Protein AF-A0AAP3YF85-F1 (afdb_monomer)

Secondary structure (DSSP, 8-state):
---HHHHHHHHHHHHHHHHHHHHHHHHHHHHHHHHHHHHHHHHHHHTHHHHHHHTTTS--EEEE-SSSSEEEEEEETTEEEEEEE-TT-SEEEEEE--TT---EEEEEEEETTEEEEE-TTSSSPEEEEGGG--HHHHHHHHHHHHTHHHHT-

pLDDT: mean 79.98, std 12.12, range [44.28, 92.75]

Solvent-accessible surface area (backbone atoms only — not comparable to full-atom values): 8306 Å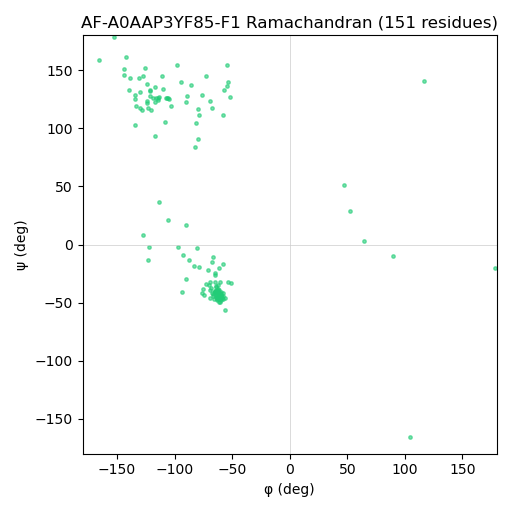² total; per-residue (Å²): 145,81,52,70,72,58,50,52,50,48,54,52,49,52,60,48,50,54,52,52,51,54,48,53,54,53,51,46,16,21,52,41,36,49,52,46,50,51,38,34,53,52,50,52,59,68,46,42,64,62,34,57,57,48,34,76,83,36,58,28,47,79,45,78,52,92,76,74,61,50,34,39,39,40,32,53,75,77,41,43,35,39,43,35,35,52,81,93,34,30,45,42,41,33,36,34,71,50,93,90,46,96,35,47,39,36,36,38,38,80,40,84,61,34,33,33,36,43,42,82,96,54,96,65,73,44,80,44,58,44,91,79,42,52,38,60,56,48,46,54,51,50,48,44,63,58,35,43,90,73,66,73,115

Mean predicted aligned error: 9.2 Å

Foldseek 3Di:
DDDPVVVVVVVVVVVVVVVVVVVVQLVLLLVLLVVLLVQLVVVVVVCQVVQVVVVVVAVWHWDFDPDAFGWIWTADRNWIKIWTDGPSASKIKIATPDPVDGWIKIWGRPGSQWIWIDIPPDPDIDIDGNVPDRSVNVNVVSCCRNPVVPPVD

Sequence (153 aa):
MWDEKEHLRRITKVGIVDKIEVLRKKYRKQLAAVKIFEGIEEHLSTLREDIDEISKVSHSYIQLSEDGPRNLLITLDDKRARISLKDASNVISCERLEPSVEAAITYVVEDENSLSSHSPGYPSPQEVPLDKTSPEALLDHILKELFFDVTSK

Organism: Bacillus amyloliquefaciens (NCBI:txid1390)

Radius of gyration: 20.83 Å; Cα contacts (8 Å, |Δi|>4): 222; chains: 1; bounding box: 52×28×75 Å

Nearest PDB structures (foldseek):
  4dvz-assembly1_A  TM=4.584E-01  e=4.212E+00  Helicobacter pylori 26695
  6s9u-assembly1_A  TM=5.289E-01  e=6.277E+00  Ilumatobacter coccineus YM16-304
  3oe3-assembly3_F  TM=4.323E-01  e=5.601E+00  Salmonella enterica subsp. enterica serovar Typhimurium

Structure (mmCIF, N/CA/C/O backbone):
data_AF-A0AAP3YF85-F1
#
_entry.id   AF-A0AAP3YF85-F1
#
loop_
_atom_site.group_PDB
_atom_site.id
_atom_site.type_symbol
_atom_site.label_atom_id
_atom_site.label_alt_id
_atom_site.label_comp_id
_atom_site.label_asym_id
_atom_site.label_entity_id
_atom_site.label_seq_id
_atom_site.pdbx_PDB_ins_code
_atom_site.Cartn_x
_atom_site.Cartn_y
_atom_site.Cartn_z
_atom_site.occupancy
_atom_site.B_iso_or_equiv
_atom_site.auth_seq_id
_atom_site.auth_comp_id
_atom_site.auth_asym_id
_atom_site.auth_atom_id
_atom_site.pdbx_PDB_model_num
ATOM 1 N N . MET A 1 1 ? 33.288 -4.538 -51.711 1.00 52.25 1 MET A N 1
ATOM 2 C CA . MET A 1 1 ? 32.952 -5.804 -51.016 1.00 52.25 1 MET A CA 1
ATOM 3 C C . MET A 1 1 ? 33.104 -5.619 -49.503 1.00 52.25 1 MET A C 1
ATOM 5 O O . MET A 1 1 ? 33.803 -6.359 -48.828 1.00 52.25 1 MET A O 1
ATOM 9 N N . TRP A 1 2 ? 32.471 -4.569 -48.993 1.00 58.31 2 TRP A N 1
ATOM 10 C CA . TRP A 1 2 ? 32.290 -4.247 -47.583 1.00 58.31 2 TRP A CA 1
ATOM 11 C C . TRP A 1 2 ? 30.798 -3.975 -47.494 1.00 58.31 2 TRP A C 1
ATOM 13 O O . TRP A 1 2 ? 30.355 -3.120 -48.247 1.00 58.31 2 TRP A O 1
ATOM 23 N N . ASP A 1 3 ? 30.043 -4.752 -46.718 1.00 60.94 3 ASP A N 1
ATOM 24 C CA . ASP A 1 3 ? 28.902 -4.196 -45.971 1.00 60.94 3 ASP A CA 1
ATOM 25 C C . ASP A 1 3 ? 28.124 -5.243 -45.178 1.00 60.94 3 ASP A C 1
ATOM 27 O O . ASP A 1 3 ? 27.455 -4.900 -44.218 1.00 60.94 3 ASP A O 1
ATOM 31 N N . GLU A 1 4 ? 28.215 -6.535 -45.489 1.00 59.56 4 GLU A N 1
ATOM 32 C CA . GLU A 1 4 ? 27.314 -7.504 -44.842 1.00 59.56 4 GLU A CA 1
ATOM 33 C C . GLU A 1 4 ? 27.626 -7.694 -43.342 1.00 59.56 4 GLU A C 1
ATOM 35 O O . GLU A 1 4 ? 26.734 -7.707 -42.494 1.00 59.56 4 GLU A O 1
ATOM 40 N N . LYS A 1 5 ? 28.917 -7.721 -42.976 1.00 66.06 5 LYS A N 1
ATOM 41 C CA . LYS A 1 5 ? 29.368 -7.767 -41.570 1.00 66.06 5 LYS A CA 1
ATOM 42 C C . LYS A 1 5 ? 29.107 -6.465 -40.806 1.00 66.06 5 LYS A C 1
ATOM 44 O O . LYS A 1 5 ? 28.845 -6.522 -39.605 1.00 66.06 5 LYS A O 1
ATOM 49 N N . GLU A 1 6 ? 29.204 -5.307 -41.458 1.00 62.97 6 GLU A N 1
ATOM 50 C CA . GLU A 1 6 ? 28.911 -4.013 -40.824 1.00 62.97 6 GLU A CA 1
ATOM 51 C C . GLU A 1 6 ? 27.407 -3.802 -40.654 1.00 62.97 6 GLU A C 1
ATOM 53 O O . GLU A 1 6 ? 26.969 -3.346 -39.596 1.00 62.97 6 GLU A O 1
ATOM 58 N N . HIS A 1 7 ? 26.615 -4.224 -41.637 1.00 62.81 7 HIS A N 1
ATOM 59 C CA . HIS A 1 7 ? 25.162 -4.204 -41.594 1.00 62.81 7 HIS A CA 1
ATOM 60 C C . HIS A 1 7 ? 24.622 -5.122 -40.488 1.00 62.81 7 HIS A C 1
ATOM 62 O O . HIS A 1 7 ? 23.860 -4.667 -39.636 1.00 62.81 7 HIS A O 1
ATOM 68 N N . LEU A 1 8 ? 25.114 -6.365 -40.392 1.00 61.75 8 LEU A N 1
ATOM 69 C CA . LEU A 1 8 ? 24.760 -7.288 -39.304 1.00 61.75 8 LEU A CA 1
ATOM 70 C C . LEU A 1 8 ? 25.177 -6.756 -37.923 1.00 61.75 8 LEU A C 1
ATOM 72 O O . LEU A 1 8 ? 24.410 -6.865 -36.962 1.00 61.75 8 LEU A O 1
ATOM 76 N N . ARG A 1 9 ? 26.353 -6.120 -37.803 1.00 62.00 9 ARG A N 1
ATOM 77 C CA . ARG A 1 9 ? 26.774 -5.457 -36.553 1.00 62.00 9 ARG A CA 1
ATOM 78 C C . ARG A 1 9 ? 25.871 -4.279 -36.192 1.00 62.00 9 ARG A C 1
ATOM 80 O O . ARG A 1 9 ? 25.548 -4.131 -35.016 1.00 62.00 9 ARG A O 1
ATOM 87 N N . ARG A 1 10 ? 25.446 -3.460 -37.161 1.00 60.81 10 ARG A N 1
ATOM 88 C CA . ARG A 1 10 ? 24.511 -2.348 -36.920 1.00 60.81 10 ARG A CA 1
ATOM 89 C C . ARG A 1 10 ? 23.133 -2.849 -36.502 1.00 60.81 10 ARG A C 1
ATOM 91 O O . ARG A 1 10 ? 22.641 -2.367 -35.492 1.00 60.81 10 ARG A O 1
ATOM 98 N N . ILE A 1 11 ? 22.562 -3.843 -37.183 1.00 62.56 11 ILE A N 1
ATOM 99 C CA . ILE A 1 11 ? 21.256 -4.430 -36.822 1.00 62.56 11 ILE A CA 1
ATOM 100 C C . ILE A 1 11 ? 21.297 -5.009 -35.404 1.00 62.56 11 ILE A C 1
ATOM 102 O O . ILE A 1 11 ? 20.428 -4.724 -34.585 1.00 62.56 11 ILE A O 1
ATOM 106 N N . THR A 1 12 ? 22.350 -5.764 -35.081 1.00 62.91 12 THR A N 1
ATOM 107 C CA . THR A 1 12 ? 22.513 -6.350 -33.742 1.00 62.91 12 THR A CA 1
ATOM 108 C C . THR A 1 12 ? 22.691 -5.264 -32.677 1.00 62.91 12 THR A C 1
ATOM 110 O O . THR A 1 12 ? 22.121 -5.360 -31.595 1.00 62.91 12 THR A O 1
ATOM 113 N N . LYS A 1 13 ? 23.443 -4.198 -32.980 1.00 61.59 13 LYS A N 1
ATOM 114 C CA . LYS A 1 13 ? 23.642 -3.060 -32.073 1.00 61.59 13 LYS A CA 1
ATOM 115 C C . LYS A 1 13 ? 22.347 -2.274 -31.848 1.00 61.59 13 LYS A C 1
ATOM 117 O O . LYS A 1 13 ? 22.070 -1.942 -30.703 1.00 61.59 13 LYS A O 1
ATOM 122 N N . VAL A 1 14 ? 21.553 -2.030 -32.893 1.00 66.12 14 VAL A N 1
ATOM 123 C CA . VAL A 1 14 ? 20.228 -1.390 -32.792 1.00 66.12 14 VAL A CA 1
ATOM 124 C C . VAL A 1 14 ? 19.297 -2.244 -31.924 1.00 66.12 14 VAL A C 1
ATOM 126 O O . VAL A 1 14 ? 18.806 -1.756 -30.914 1.00 66.12 14 VAL A O 1
ATOM 129 N N . GLY A 1 15 ? 19.198 -3.553 -32.181 1.00 68.31 15 GLY A N 1
ATOM 130 C CA . GLY A 1 15 ? 18.372 -4.448 -31.359 1.00 68.31 15 GLY A CA 1
ATOM 131 C C . GLY A 1 15 ? 18.835 -4.603 -29.898 1.00 68.31 15 GLY A C 1
ATOM 132 O O . GLY A 1 15 ? 18.029 -4.923 -29.025 1.00 68.31 15 GLY A O 1
ATOM 133 N N . ILE A 1 16 ? 20.121 -4.383 -29.593 1.00 71.75 16 ILE A N 1
ATOM 134 C CA . ILE A 1 16 ? 20.629 -4.326 -28.209 1.00 71.75 16 ILE A CA 1
ATOM 135 C C . ILE A 1 16 ? 20.267 -2.992 -27.544 1.00 71.75 16 ILE A C 1
ATOM 137 O O . ILE A 1 16 ? 19.877 -2.993 -26.376 1.00 71.75 16 ILE A O 1
ATOM 141 N N . VAL A 1 17 ? 20.377 -1.869 -28.262 1.00 70.00 17 VAL A N 1
ATOM 142 C CA . VAL A 1 17 ? 19.986 -0.541 -27.758 1.00 70.00 17 VAL A CA 1
ATOM 143 C C . VAL A 1 17 ? 18.502 -0.529 -27.385 1.00 70.00 17 VAL A C 1
ATOM 145 O O . VAL A 1 17 ? 18.177 -0.132 -26.266 1.00 70.00 17 VAL A O 1
ATOM 148 N N . ASP A 1 18 ? 17.639 -1.095 -28.231 1.00 79.38 18 ASP A N 1
ATOM 149 C CA . ASP A 1 18 ? 16.198 -1.193 -27.968 1.00 79.38 18 ASP A CA 1
ATOM 150 C C . ASP A 1 18 ? 15.903 -1.998 -26.689 1.00 79.38 18 ASP A C 1
ATOM 152 O O . ASP A 1 18 ? 15.091 -1.602 -25.850 1.00 79.38 18 ASP A O 1
ATOM 156 N N . LYS A 1 19 ? 16.621 -3.109 -26.469 1.00 81.69 19 LYS A N 1
ATOM 157 C CA . LYS A 1 19 ? 16.491 -3.914 -25.240 1.00 81.69 19 LYS A CA 1
ATOM 158 C C . LYS A 1 19 ? 16.947 -3.158 -23.992 1.00 81.69 19 LYS A C 1
ATOM 160 O O . LYS A 1 19 ? 16.304 -3.268 -22.947 1.00 81.69 19 LYS A O 1
ATOM 165 N N . ILE A 1 20 ? 18.042 -2.401 -24.079 1.00 85.00 20 ILE A N 1
ATOM 166 C CA . ILE A 1 20 ? 18.534 -1.571 -22.968 1.00 85.00 20 ILE A CA 1
ATOM 167 C C . ILE A 1 20 ? 17.512 -0.485 -22.628 1.00 85.00 20 ILE A C 1
ATOM 169 O O . ILE A 1 20 ? 17.269 -0.222 -21.452 1.00 85.00 20 ILE A O 1
ATOM 173 N N . GLU A 1 21 ? 16.893 0.132 -23.630 1.00 84.88 21 GLU A N 1
ATOM 174 C CA . GLU A 1 21 ? 15.899 1.182 -23.424 1.00 84.88 21 GLU A CA 1
ATOM 175 C C . GLU A 1 21 ? 14.614 0.653 -22.773 1.00 84.88 21 GLU A C 1
ATOM 177 O O . GLU A 1 21 ? 14.124 1.247 -21.808 1.00 84.88 21 GLU A O 1
ATOM 182 N N . VAL A 1 22 ? 14.137 -0.523 -23.196 1.00 86.75 22 VAL A N 1
ATOM 183 C CA . VAL A 1 22 ? 13.019 -1.224 -22.540 1.00 86.75 22 VAL A CA 1
ATOM 184 C C . VAL A 1 22 ? 13.340 -1.530 -21.074 1.00 86.75 22 VAL A C 1
ATOM 186 O O . VAL A 1 22 ? 12.521 -1.256 -20.193 1.00 86.75 22 VAL A O 1
ATOM 189 N N . LEU A 1 23 ? 14.543 -2.041 -20.785 1.00 87.38 23 LEU A N 1
ATOM 190 C CA . LEU A 1 23 ? 14.976 -2.305 -19.410 1.00 87.38 23 LEU A CA 1
ATOM 191 C C . LEU A 1 23 ? 15.051 -1.018 -18.584 1.00 87.38 23 LEU A C 1
ATOM 193 O O . LEU A 1 23 ? 14.522 -0.977 -17.476 1.00 87.38 23 LEU A O 1
ATOM 197 N N . ARG A 1 24 ? 15.635 0.057 -19.124 1.00 89.44 24 ARG A N 1
ATOM 198 C CA . ARG A 1 24 ? 15.686 1.367 -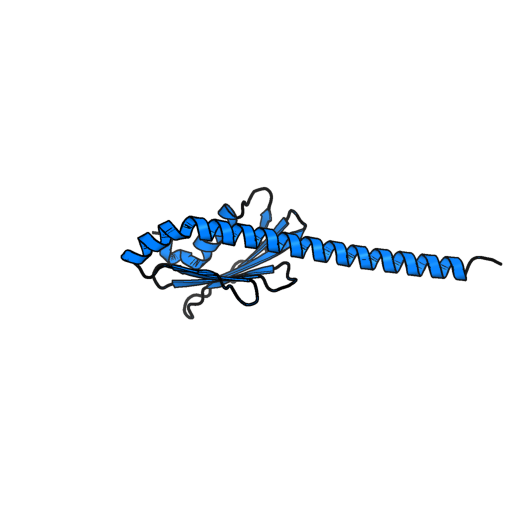18.455 1.00 89.44 24 ARG A CA 1
ATOM 199 C C . ARG A 1 24 ? 14.292 1.892 -18.136 1.00 89.44 24 ARG A C 1
ATOM 201 O O . ARG A 1 24 ? 14.071 2.371 -17.030 1.00 89.44 24 ARG A O 1
ATOM 208 N N . LYS A 1 25 ? 13.342 1.793 -19.072 1.00 87.88 25 LYS A N 1
ATOM 209 C CA . LYS A 1 25 ? 11.949 2.200 -18.832 1.00 87.88 25 LYS A CA 1
ATOM 210 C C . LYS A 1 25 ? 11.320 1.377 -17.704 1.00 87.88 25 LYS A C 1
ATOM 212 O O . LYS A 1 25 ? 10.695 1.954 -16.822 1.00 87.88 25 LYS A O 1
ATOM 217 N N . LYS A 1 26 ? 11.541 0.059 -17.688 1.00 89.00 26 LYS A N 1
ATOM 218 C CA . LYS A 1 26 ? 11.063 -0.830 -16.618 1.00 89.00 26 LYS A CA 1
ATOM 219 C C . LYS A 1 26 ? 11.636 -0.447 -15.247 1.00 89.00 26 LYS A C 1
ATOM 221 O O . LYS A 1 26 ? 10.868 -0.289 -14.304 1.00 89.00 26 LYS A O 1
ATOM 226 N N . TYR A 1 27 ? 12.951 -0.251 -15.143 1.00 90.00 27 TYR A N 1
ATOM 227 C CA . TYR A 1 27 ? 13.599 0.116 -13.878 1.00 90.00 27 TYR A CA 1
ATOM 228 C C . TYR A 1 27 ? 13.160 1.486 -13.356 1.00 90.00 27 TYR A C 1
ATOM 230 O O . TYR A 1 27 ? 12.988 1.644 -12.152 1.00 90.00 27 TYR A O 1
ATOM 238 N N . ARG A 1 28 ? 12.923 2.461 -14.243 1.00 89.00 28 ARG A N 1
ATOM 239 C CA . ARG A 1 28 ? 12.404 3.780 -13.848 1.00 89.00 28 ARG A CA 1
ATOM 240 C C . ARG A 1 28 ? 11.022 3.687 -13.202 1.00 89.00 28 ARG A C 1
ATOM 242 O O . ARG A 1 28 ? 10.828 4.235 -12.123 1.00 89.00 28 ARG A O 1
ATOM 249 N N . LYS A 1 29 ? 10.106 2.906 -13.789 1.00 89.38 29 LYS A N 1
ATOM 250 C CA . LYS A 1 29 ? 8.780 2.638 -13.199 1.00 89.38 29 LYS A CA 1
ATOM 251 C C . LYS A 1 29 ? 8.877 1.971 -11.823 1.00 89.38 29 LYS A C 1
ATOM 253 O O . LYS A 1 29 ? 8.177 2.363 -10.898 1.00 89.38 29 LYS A O 1
ATOM 258 N N . GLN A 1 30 ? 9.753 0.973 -11.684 1.00 90.75 30 GLN A N 1
ATOM 259 C CA . GLN A 1 30 ? 9.973 0.280 -10.407 1.00 90.75 30 GLN A CA 1
ATOM 260 C C . GLN A 1 30 ? 10.516 1.233 -9.336 1.00 90.75 30 GLN A C 1
ATOM 262 O O . GLN A 1 30 ? 10.018 1.250 -8.218 1.00 90.75 30 GLN A O 1
ATOM 267 N N . LEU A 1 31 ? 11.508 2.060 -9.682 1.00 89.44 31 LEU A N 1
ATOM 268 C CA . LEU A 1 31 ? 12.081 3.038 -8.758 1.00 89.44 31 LEU A CA 1
ATOM 269 C C . LEU A 1 31 ? 11.053 4.094 -8.330 1.00 89.44 31 LEU A C 1
ATOM 271 O O . LEU A 1 31 ? 11.020 4.471 -7.164 1.00 89.44 31 LEU A O 1
ATOM 275 N N . ALA A 1 32 ? 10.211 4.559 -9.254 1.00 88.06 32 ALA A N 1
ATOM 276 C CA . ALA A 1 32 ? 9.125 5.483 -8.942 1.00 88.06 32 ALA A CA 1
ATOM 277 C C . ALA A 1 32 ? 8.106 4.861 -7.970 1.00 88.06 32 ALA A C 1
ATOM 279 O O . ALA A 1 32 ? 7.762 5.492 -6.975 1.00 88.06 32 ALA A O 1
ATOM 280 N N . ALA A 1 33 ? 7.702 3.602 -8.185 1.00 89.25 33 ALA A N 1
ATOM 281 C CA . ALA A 1 33 ? 6.817 2.886 -7.262 1.00 89.25 33 ALA A CA 1
ATOM 282 C C . ALA A 1 33 ? 7.421 2.749 -5.855 1.00 89.25 33 ALA A C 1
ATOM 284 O O . ALA A 1 33 ? 6.721 2.958 -4.867 1.00 89.25 33 ALA A O 1
ATOM 285 N N . VAL A 1 34 ? 8.725 2.459 -5.762 1.00 89.81 34 VAL A N 1
ATOM 286 C CA . VAL A 1 34 ? 9.445 2.404 -4.479 1.00 89.81 34 VAL A CA 1
ATOM 287 C C . VAL A 1 34 ? 9.390 3.747 -3.756 1.00 89.81 34 VAL A C 1
ATOM 289 O O . VAL A 1 34 ? 9.035 3.774 -2.585 1.00 89.81 34 VAL A O 1
ATOM 292 N N . LYS A 1 35 ? 9.665 4.859 -4.447 1.00 88.31 35 LYS A N 1
ATOM 293 C CA . LYS A 1 35 ? 9.623 6.200 -3.841 1.00 88.31 35 LYS A CA 1
ATOM 294 C C . LYS A 1 35 ? 8.235 6.581 -3.332 1.00 88.31 35 LYS A C 1
ATOM 296 O O . LYS A 1 35 ? 8.117 7.186 -2.273 1.00 88.31 35 LYS A O 1
ATOM 301 N N . ILE A 1 36 ? 7.188 6.239 -4.084 1.00 88.75 36 ILE A N 1
ATOM 302 C CA . ILE A 1 36 ? 5.802 6.471 -3.656 1.00 88.75 36 ILE A CA 1
ATOM 303 C C . ILE A 1 36 ? 5.519 5.676 -2.380 1.00 88.75 36 ILE A C 1
ATOM 305 O O . ILE A 1 36 ? 4.984 6.227 -1.423 1.00 88.75 36 ILE A O 1
ATOM 309 N N . PHE A 1 37 ? 5.914 4.402 -2.349 1.00 90.00 37 PHE A N 1
ATOM 310 C CA . PHE A 1 37 ? 5.724 3.545 -1.184 1.00 90.00 37 PHE A CA 1
ATOM 311 C C . PHE A 1 37 ? 6.494 4.047 0.046 1.00 90.00 37 PHE A C 1
ATOM 313 O O . PHE A 1 37 ? 5.928 4.093 1.131 1.00 90.00 37 PHE A O 1
ATOM 320 N N . GLU A 1 38 ? 7.749 4.470 -0.125 1.00 89.06 38 GLU A N 1
ATOM 321 C CA . GLU A 1 38 ? 8.551 5.104 0.935 1.00 89.06 38 GLU A CA 1
ATOM 322 C C . GLU A 1 38 ? 7.872 6.360 1.482 1.00 89.06 38 GLU A C 1
ATOM 324 O O . GLU A 1 38 ? 7.811 6.551 2.691 1.00 89.06 38 GLU A O 1
ATOM 329 N N . GLY A 1 39 ? 7.295 7.187 0.606 1.00 89.56 39 GLY A N 1
ATOM 330 C CA . GLY A 1 39 ? 6.532 8.355 1.032 1.00 89.56 39 GLY A CA 1
ATOM 331 C C . GLY A 1 39 ? 5.283 7.989 1.842 1.00 89.56 39 GLY A C 1
ATOM 332 O O . GLY A 1 39 ? 4.977 8.670 2.817 1.00 89.56 39 GLY A O 1
ATOM 333 N N . ILE A 1 40 ? 4.571 6.918 1.470 1.00 89.94 40 ILE A N 1
ATOM 334 C CA . ILE A 1 40 ? 3.423 6.407 2.242 1.00 89.94 40 ILE A CA 1
ATOM 335 C C . ILE A 1 40 ? 3.883 5.927 3.624 1.00 89.94 40 ILE A C 1
ATOM 337 O O . ILE A 1 40 ? 3.251 6.243 4.629 1.00 89.94 40 ILE A O 1
ATOM 341 N N . GLU A 1 41 ? 4.983 5.176 3.675 1.00 89.31 41 GLU A N 1
ATOM 342 C CA . GLU A 1 41 ? 5.585 4.672 4.910 1.00 89.31 41 GLU A CA 1
ATOM 343 C C . GLU A 1 41 ? 5.996 5.813 5.853 1.00 89.31 41 GLU A C 1
ATOM 345 O O . GLU A 1 41 ? 5.672 5.781 7.040 1.00 89.31 41 GLU A O 1
ATOM 350 N N . GLU A 1 42 ? 6.627 6.862 5.319 1.00 89.94 42 GLU A N 1
ATOM 351 C CA . GLU A 1 42 ? 6.996 8.062 6.075 1.00 89.94 42 GLU A CA 1
ATOM 352 C C . GLU A 1 42 ? 5.762 8.772 6.651 1.00 89.94 42 GLU A C 1
ATOM 354 O O . GLU A 1 42 ? 5.729 9.077 7.844 1.00 89.94 42 GLU A O 1
ATOM 359 N N . HIS A 1 43 ? 4.707 8.960 5.850 1.00 89.56 43 HIS A N 1
ATOM 360 C CA . HIS A 1 43 ? 3.471 9.592 6.323 1.00 89.56 43 HIS A CA 1
ATOM 361 C C . HIS A 1 43 ? 2.768 8.746 7.390 1.00 89.56 43 HIS A C 1
ATOM 363 O O . HIS A 1 43 ? 2.319 9.276 8.405 1.00 89.56 43 HIS A O 1
ATOM 369 N N . LEU A 1 44 ? 2.733 7.423 7.238 1.00 88.25 44 LEU A N 1
ATOM 370 C CA . LEU A 1 44 ? 2.220 6.538 8.284 1.00 88.25 44 LEU A CA 1
ATOM 371 C C . LEU A 1 44 ? 3.042 6.633 9.571 1.00 88.25 44 LEU A C 1
ATOM 373 O O . LEU A 1 44 ? 2.471 6.630 10.659 1.00 88.25 44 LEU A O 1
ATOM 377 N N . SER A 1 45 ? 4.366 6.766 9.463 1.00 86.50 45 SER A N 1
ATOM 378 C CA . SER A 1 45 ? 5.217 6.984 10.631 1.00 86.50 45 SER A CA 1
ATOM 379 C C . SER A 1 45 ? 4.891 8.298 11.343 1.00 86.50 45 SER A C 1
ATOM 381 O O . SER A 1 45 ? 4.963 8.334 12.569 1.00 86.50 45 SER A O 1
ATOM 383 N N . THR A 1 46 ? 4.516 9.358 10.617 1.00 87.81 46 THR A N 1
ATOM 384 C CA . THR A 1 46 ? 4.084 10.624 11.242 1.00 87.81 46 THR A CA 1
ATOM 385 C C . THR A 1 46 ? 2.736 10.514 11.953 1.00 87.81 46 THR A C 1
ATOM 387 O O . THR A 1 46 ? 2.557 11.133 12.994 1.00 87.81 46 THR A O 1
ATOM 390 N N . LEU A 1 47 ? 1.827 9.669 11.458 1.00 85.44 47 LEU A N 1
ATOM 391 C CA . LEU A 1 47 ? 0.515 9.416 12.073 1.00 85.44 47 LEU A CA 1
ATOM 392 C C . LEU A 1 47 ? 0.573 8.427 13.245 1.00 85.44 47 LEU A C 1
ATOM 394 O O . LEU A 1 47 ? -0.447 8.134 13.869 1.00 85.44 47 LEU A O 1
ATOM 398 N N . ARG A 1 48 ? 1.750 7.866 13.536 1.00 84.81 48 ARG A N 1
ATOM 399 C CA . ARG A 1 48 ? 1.903 6.821 14.547 1.00 84.81 48 ARG A CA 1
ATOM 400 C C . ARG A 1 48 ? 1.525 7.306 15.943 1.00 84.81 48 ARG A C 1
ATOM 402 O O . ARG A 1 48 ? 0.859 6.567 16.655 1.00 84.81 48 ARG A O 1
ATOM 409 N N . GLU A 1 49 ? 1.905 8.530 16.308 1.00 85.56 49 GLU A N 1
ATOM 410 C CA . GLU A 1 49 ? 1.549 9.109 17.611 1.00 85.56 49 GLU A CA 1
ATOM 411 C C . GLU A 1 49 ? 0.030 9.271 17.749 1.00 85.56 49 GLU A C 1
ATOM 413 O O . GLU A 1 49 ? -0.543 8.818 18.739 1.00 85.56 49 GLU A O 1
ATOM 418 N N . ASP A 1 50 ? -0.633 9.814 16.724 1.00 86.81 50 ASP A N 1
ATOM 419 C CA . ASP A 1 50 ? -2.092 9.974 16.701 1.00 86.81 50 ASP A CA 1
ATOM 420 C C . ASP A 1 50 ? -2.809 8.619 16.819 1.00 86.81 50 ASP A C 1
ATOM 422 O O . ASP A 1 50 ? -3.768 8.461 17.578 1.00 86.81 50 ASP A O 1
ATOM 426 N N . ILE A 1 51 ? -2.319 7.602 16.106 1.00 85.88 51 ILE A N 1
ATOM 427 C CA . ILE A 1 51 ? -2.874 6.245 16.158 1.00 85.88 51 ILE A CA 1
ATOM 428 C C . ILE A 1 51 ? -2.624 5.591 17.517 1.00 85.88 51 ILE A C 1
ATOM 430 O O . ILE A 1 51 ? -3.520 4.922 18.031 1.00 85.88 51 ILE A O 1
ATOM 434 N N . ASP A 1 52 ? -1.469 5.819 18.140 1.00 84.94 52 ASP A N 1
ATOM 435 C CA . ASP A 1 52 ? -1.186 5.348 19.496 1.00 84.94 52 ASP A CA 1
ATOM 436 C C . ASP A 1 52 ? -2.119 6.018 20.525 1.00 84.94 52 ASP A C 1
ATOM 438 O O . ASP A 1 52 ? -2.522 5.380 21.503 1.00 84.94 52 ASP A O 1
ATOM 442 N N . GLU A 1 53 ? -2.547 7.266 20.317 1.00 86.62 53 GLU A N 1
ATOM 443 C CA . GLU A 1 53 ? -3.586 7.882 21.150 1.00 86.62 53 GLU A CA 1
ATOM 444 C C . GLU A 1 53 ? -4.960 7.251 20.934 1.00 86.62 53 GLU A C 1
ATOM 446 O O . GLU A 1 53 ? -5.638 6.904 21.908 1.00 86.62 53 GLU A O 1
ATOM 451 N N . ILE A 1 54 ? -5.346 7.040 19.676 1.00 85.12 54 ILE A N 1
ATOM 452 C CA . ILE A 1 54 ? -6.592 6.364 19.294 1.00 85.12 54 ILE A CA 1
ATOM 453 C C . ILE A 1 54 ? -6.617 4.919 19.829 1.00 85.12 54 ILE A C 1
ATOM 455 O O . ILE A 1 54 ? -7.674 4.425 20.238 1.00 85.12 54 ILE A O 1
ATOM 459 N N . SER A 1 55 ? -5.454 4.266 19.929 1.00 86.69 55 SER A N 1
ATOM 460 C CA . SER A 1 55 ? -5.296 2.906 20.460 1.00 86.69 55 SER A CA 1
ATOM 461 C C . SER A 1 55 ? -5.728 2.760 21.930 1.00 86.69 55 SER A C 1
ATOM 463 O O . SER A 1 55 ? -6.034 1.665 22.403 1.00 86.69 55 SER A O 1
ATOM 465 N N . L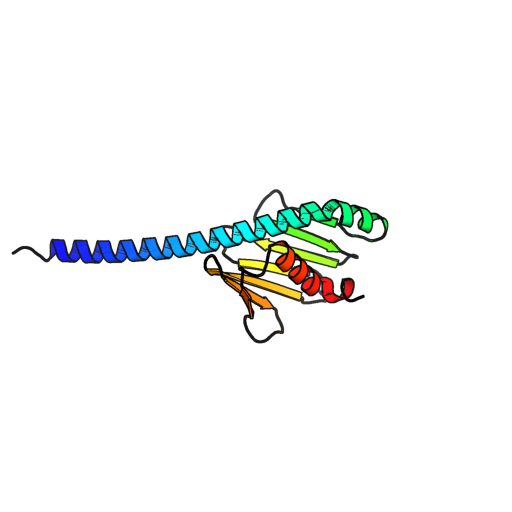YS A 1 56 ? -5.798 3.874 22.677 1.00 87.12 56 LYS A N 1
ATOM 466 C CA . LYS A 1 56 ? -6.251 3.891 24.081 1.00 87.12 56 LYS A CA 1
ATOM 467 C C . LYS A 1 56 ? -7.755 3.644 24.214 1.00 87.12 56 LYS A C 1
ATOM 469 O O . LYS A 1 56 ? -8.214 3.267 25.292 1.00 87.12 56 LYS A O 1
ATOM 474 N N . VAL A 1 57 ? -8.518 3.896 23.151 1.00 87.19 57 VAL A N 1
ATOM 475 C CA . VAL A 1 57 ? -9.989 3.805 23.133 1.00 87.19 57 VAL A CA 1
ATOM 476 C C . VAL A 1 57 ? -10.526 2.847 22.069 1.00 87.19 57 VAL A C 1
ATOM 478 O O . VAL A 1 57 ? -11.691 2.466 22.136 1.00 87.19 57 VAL A O 1
ATOM 481 N N . SER A 1 58 ? -9.687 2.431 21.120 1.00 87.00 58 SER A N 1
ATOM 482 C CA . SER A 1 58 ? -10.015 1.502 20.035 1.00 87.00 58 SER A CA 1
ATOM 483 C C . SER A 1 58 ? -8.841 0.568 19.749 1.00 87.00 58 SER A C 1
ATOM 485 O O . SER A 1 58 ? -7.706 0.866 20.105 1.00 87.00 58 SER A O 1
ATOM 487 N N . HIS A 1 59 ? -9.071 -0.560 19.080 1.00 86.44 59 HIS A N 1
ATOM 488 C CA . HIS A 1 59 ? -7.973 -1.417 18.638 1.00 86.44 59 HIS A CA 1
ATOM 489 C C . HIS A 1 59 ? -7.385 -0.895 17.318 1.00 86.44 59 HIS A C 1
ATOM 491 O O . HIS A 1 59 ? -7.762 -1.353 16.238 1.00 86.44 59 HIS A O 1
ATOM 497 N N . SER A 1 60 ? -6.473 0.075 17.420 1.00 89.44 60 SER A N 1
ATOM 498 C CA . SER A 1 60 ? -5.840 0.743 16.277 1.00 89.44 60 SER A CA 1
ATOM 499 C C . SER A 1 60 ? -4.316 0.761 16.420 1.00 89.44 60 SER A C 1
ATOM 501 O O . SER A 1 60 ? -3.813 1.084 17.491 1.00 89.44 60 SER A O 1
ATOM 503 N N . TYR A 1 61 ? -3.576 0.374 15.377 1.00 89.75 61 TYR A N 1
ATOM 504 C CA . TYR A 1 61 ? -2.105 0.397 15.339 1.00 89.75 61 TYR A CA 1
ATOM 505 C C . TYR A 1 61 ? -1.565 0.226 13.910 1.00 89.75 61 TYR A C 1
ATOM 507 O O . TYR A 1 61 ? -2.226 -0.342 13.037 1.00 89.75 61 TYR A O 1
ATOM 515 N N . ILE A 1 62 ? -0.323 0.664 13.687 1.00 89.56 62 ILE A N 1
ATOM 516 C CA . ILE A 1 62 ? 0.433 0.439 12.446 1.00 89.56 62 ILE A CA 1
ATOM 517 C C . ILE A 1 62 ? 1.576 -0.537 12.725 1.00 89.56 62 ILE A C 1
ATOM 519 O O . ILE A 1 62 ? 2.329 -0.371 13.685 1.00 89.56 62 ILE A O 1
ATOM 523 N N . GLN A 1 63 ? 1.746 -1.523 11.849 1.00 88.31 63 GLN A N 1
ATOM 524 C CA . GLN A 1 63 ? 2.893 -2.420 11.841 1.00 88.31 63 GLN A CA 1
ATOM 525 C C . GLN A 1 63 ? 3.627 -2.320 10.499 1.00 88.31 63 GLN A C 1
ATOM 527 O O . GLN A 1 63 ? 3.096 -2.673 9.444 1.00 88.31 63 GLN A O 1
ATOM 532 N N . LEU A 1 64 ? 4.872 -1.853 10.567 1.00 81.31 64 LEU A N 1
ATOM 533 C CA . LEU A 1 64 ? 5.808 -1.807 9.447 1.00 81.31 64 LEU A CA 1
ATOM 534 C C . LEU A 1 64 ? 6.578 -3.135 9.415 1.00 81.31 64 LEU A C 1
ATOM 536 O O . LEU A 1 64 ? 7.094 -3.573 10.444 1.00 81.31 64 LEU A O 1
ATOM 540 N N . SER A 1 65 ? 6.610 -3.820 8.271 1.00 72.88 65 SER A N 1
ATOM 541 C CA . SER A 1 65 ? 7.382 -5.060 8.130 1.00 72.88 65 SER A CA 1
ATOM 542 C C . SER A 1 65 ? 8.855 -4.733 7.898 1.00 72.88 65 SER A C 1
ATOM 544 O O . SER A 1 65 ? 9.190 -4.167 6.863 1.00 72.88 65 SER A O 1
ATOM 546 N N . GLU A 1 66 ? 9.732 -5.128 8.824 1.00 61.16 66 GLU A N 1
ATOM 547 C CA . GLU A 1 66 ? 11.188 -4.927 8.695 1.00 61.16 66 GLU A CA 1
ATOM 548 C C . GLU A 1 66 ? 11.876 -6.023 7.855 1.00 61.16 66 GLU A C 1
ATOM 550 O O . GLU A 1 66 ? 12.961 -5.796 7.325 1.00 61.16 66 GLU A O 1
ATOM 555 N N . ASP A 1 67 ? 11.226 -7.178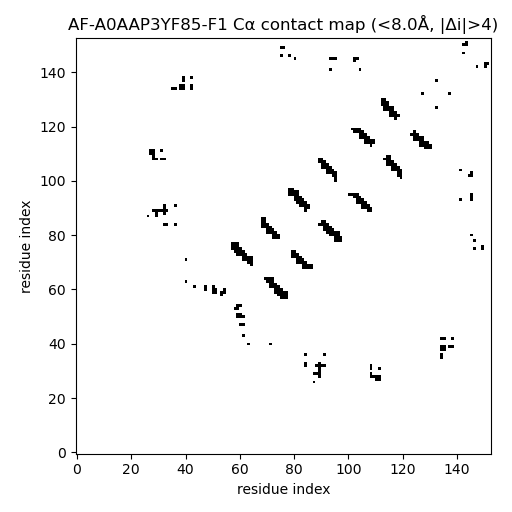 7.661 1.00 51.34 67 ASP A N 1
ATOM 556 C CA . ASP A 1 67 ? 11.761 -8.317 6.905 1.00 51.34 67 ASP A CA 1
ATOM 557 C C . ASP A 1 67 ? 10.827 -8.735 5.752 1.00 51.34 67 ASP A C 1
ATOM 559 O O . ASP A 1 67 ? 9.671 -9.111 5.965 1.00 51.34 67 ASP A O 1
ATOM 563 N N . GLY A 1 68 ? 11.343 -8.719 4.517 1.00 58.22 68 GLY A N 1
ATOM 564 C CA . GLY A 1 68 ? 10.665 -9.230 3.316 1.00 58.22 68 GLY A CA 1
ATOM 565 C C . GLY A 1 68 ? 10.102 -8.152 2.373 1.00 58.22 68 GLY A C 1
ATOM 566 O O . GLY A 1 68 ? 10.503 -6.993 2.466 1.00 58.22 68 GLY A O 1
ATOM 567 N N . PRO A 1 69 ? 9.215 -8.519 1.416 1.00 66.69 69 PRO A N 1
ATOM 568 C CA . PRO A 1 69 ? 8.599 -7.548 0.510 1.00 66.69 69 PRO A CA 1
ATOM 569 C C . PRO A 1 69 ? 7.956 -6.427 1.321 1.00 66.69 69 PRO A C 1
ATOM 571 O O . PRO A 1 69 ? 7.351 -6.691 2.363 1.00 66.69 69 PRO A O 1
ATOM 574 N N . ARG A 1 70 ? 8.097 -5.187 0.843 1.00 84.69 70 ARG A N 1
ATOM 575 C CA . ARG A 1 70 ? 7.638 -4.004 1.570 1.00 84.69 70 ARG A CA 1
ATOM 576 C C . ARG A 1 70 ? 6.146 -4.126 1.853 1.00 84.69 70 ARG A C 1
ATOM 578 O O . ARG A 1 70 ? 5.330 -4.107 0.933 1.00 84.69 70 ARG A O 1
ATOM 585 N N . ASN A 1 71 ? 5.813 -4.288 3.127 1.00 89.19 71 ASN A N 1
ATOM 586 C CA . ASN A 1 71 ? 4.468 -4.563 3.605 1.00 89.19 71 ASN A CA 1
ATOM 587 C C . ASN A 1 71 ? 4.169 -3.663 4.800 1.00 89.19 71 ASN A C 1
ATOM 589 O O . ASN A 1 71 ? 4.919 -3.632 5.775 1.00 89.19 71 ASN A O 1
ATOM 593 N N . LEU A 1 72 ? 3.034 -2.985 4.726 1.00 90.31 72 LEU A N 1
ATOM 594 C CA . LEU A 1 72 ? 2.486 -2.132 5.765 1.00 90.31 72 LEU A CA 1
ATOM 595 C C . LEU A 1 72 ? 1.157 -2.751 6.183 1.00 90.31 72 LEU A C 1
ATOM 597 O O . LEU A 1 72 ? 0.281 -2.968 5.342 1.00 90.31 72 LEU A O 1
ATOM 601 N N . LEU A 1 73 ? 1.016 -3.068 7.465 1.00 91.38 73 LEU A N 1
ATOM 602 C CA . LEU A 1 73 ? -0.233 -3.543 8.044 1.00 91.38 73 LEU A CA 1
ATOM 603 C C . LEU A 1 73 ? -0.816 -2.427 8.907 1.00 91.38 73 LEU A C 1
ATOM 605 O O . LEU A 1 73 ? -0.147 -1.903 9.794 1.00 91.38 73 LEU A O 1
ATOM 609 N N . ILE A 1 74 ? -2.065 -2.072 8.641 1.00 91.31 74 ILE A N 1
ATOM 610 C CA . ILE A 1 74 ? -2.770 -0.991 9.323 1.00 91.31 74 ILE A CA 1
ATOM 611 C C . ILE A 1 74 ? -4.008 -1.596 9.963 1.00 91.31 74 ILE A C 1
ATOM 613 O O . ILE A 1 74 ? -4.787 -2.265 9.283 1.00 91.31 74 ILE A O 1
ATOM 617 N N . THR A 1 75 ? -4.186 -1.360 11.258 1.00 91.12 75 THR A N 1
ATOM 618 C CA . THR A 1 75 ? -5.403 -1.719 11.983 1.00 91.12 75 THR A CA 1
ATOM 619 C C . THR A 1 75 ? -6.071 -0.446 12.482 1.00 91.12 75 THR A C 1
ATOM 621 O O . THR A 1 75 ? -5.411 0.347 13.149 1.00 91.12 75 THR A O 1
ATOM 624 N N . LEU A 1 76 ? -7.352 -0.253 12.168 1.00 89.44 76 LEU A N 1
ATOM 625 C CA . LEU A 1 76 ? -8.192 0.843 12.663 1.00 89.44 76 LEU A CA 1
ATOM 626 C C . LEU A 1 76 ? -9.542 0.262 13.097 1.00 89.44 76 LEU A C 1
ATOM 628 O O . LEU A 1 76 ? -10.184 -0.414 12.293 1.00 89.44 76 LEU A O 1
ATOM 632 N N . ASP A 1 77 ? -9.974 0.504 14.336 1.00 88.19 77 ASP A N 1
ATOM 633 C CA . ASP A 1 77 ? -11.254 0.009 14.882 1.00 88.19 77 ASP A CA 1
ATOM 634 C C . ASP A 1 77 ? -11.505 -1.494 14.603 1.00 88.19 77 ASP A C 1
ATOM 636 O O . ASP A 1 77 ? -12.540 -1.890 14.058 1.00 88.19 77 ASP A O 1
ATOM 640 N N . ASP A 1 78 ? -10.526 -2.349 14.928 1.00 87.44 78 ASP A N 1
ATOM 641 C CA . ASP A 1 78 ? -10.540 -3.806 14.675 1.00 87.44 78 ASP A CA 1
ATOM 642 C C . ASP A 1 78 ? -10.560 -4.224 13.189 1.00 87.44 78 ASP A C 1
ATOM 644 O O . ASP A 1 78 ? -10.621 -5.418 12.872 1.00 87.44 78 ASP A O 1
ATOM 648 N N . LYS A 1 79 ? -10.505 -3.274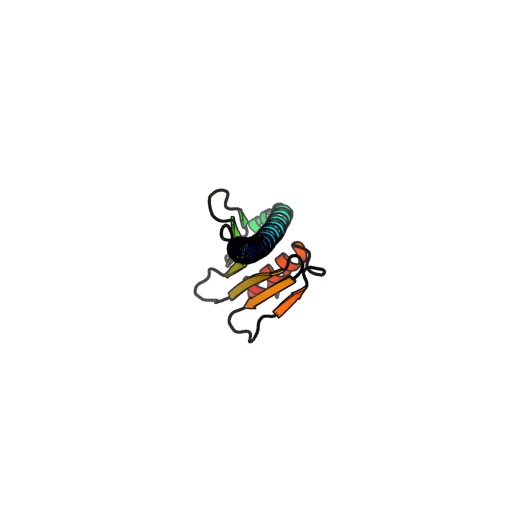 12.254 1.00 89.75 79 LYS A N 1
ATOM 649 C CA . LYS A 1 79 ? -10.424 -3.536 10.812 1.00 89.75 79 LYS A CA 1
ATOM 650 C C . LYS A 1 79 ? -8.974 -3.520 10.381 1.00 89.75 79 LYS A C 1
ATOM 652 O O . LYS A 1 79 ? -8.213 -2.676 10.839 1.00 89.75 79 LYS A O 1
ATOM 657 N N . ARG A 1 80 ? -8.583 -4.430 9.496 1.00 91.94 80 ARG A N 1
ATOM 658 C CA . ARG A 1 80 ? -7.199 -4.601 9.063 1.00 91.94 80 ARG A CA 1
ATOM 659 C C . ARG A 1 80 ? -7.085 -4.418 7.563 1.00 91.94 80 ARG A C 1
ATOM 661 O O . ARG A 1 80 ? -7.787 -5.053 6.778 1.00 91.94 80 ARG A O 1
ATOM 668 N N . ALA A 1 81 ? -6.111 -3.617 7.178 1.00 92.00 81 ALA A N 1
ATOM 669 C CA . ALA A 1 81 ? -5.715 -3.401 5.804 1.00 92.00 81 ALA A CA 1
ATOM 670 C C . ALA A 1 81 ? -4.226 -3.678 5.625 1.00 92.00 81 ALA A C 1
ATOM 672 O O . ALA A 1 81 ? -3.423 -3.495 6.542 1.00 92.00 81 ALA A O 1
ATOM 673 N N . ARG A 1 82 ? -3.850 -4.085 4.417 1.00 92.56 82 ARG A N 1
ATOM 674 C CA . ARG A 1 82 ? -2.465 -4.256 3.995 1.00 92.56 82 ARG A CA 1
ATOM 675 C C . ARG A 1 82 ? -2.185 -3.377 2.787 1.00 92.56 82 ARG A C 1
ATOM 677 O O . ARG A 1 82 ? -2.926 -3.428 1.812 1.00 92.56 82 ARG A O 1
ATOM 684 N N . ILE A 1 83 ? -1.076 -2.648 2.828 1.00 92.75 83 ILE A N 1
ATOM 685 C CA . ILE A 1 83 ? -0.480 -1.972 1.673 1.00 92.75 83 ILE A CA 1
ATOM 686 C C . ILE A 1 83 ? 0.852 -2.662 1.394 1.00 92.75 83 ILE A C 1
ATOM 688 O O . ILE A 1 83 ? 1.669 -2.835 2.295 1.00 92.75 83 ILE A O 1
ATOM 692 N N . SER A 1 84 ? 1.070 -3.106 0.163 1.00 92.31 84 SER A N 1
ATOM 693 C CA . SER A 1 84 ? 2.227 -3.924 -0.196 1.00 92.31 84 SER A CA 1
ATOM 694 C C . SER A 1 84 ? 2.830 -3.522 -1.535 1.00 92.31 84 SER A C 1
ATOM 696 O O . SER A 1 84 ? 2.123 -3.184 -2.483 1.00 92.31 84 SER A O 1
ATOM 698 N N . LEU A 1 85 ? 4.156 -3.585 -1.617 1.00 90.94 85 LEU A N 1
ATOM 699 C CA . LEU A 1 85 ? 4.928 -3.436 -2.843 1.00 90.94 85 LEU A CA 1
ATOM 700 C C . LEU A 1 85 ? 5.880 -4.626 -2.960 1.00 90.94 85 LEU A C 1
ATOM 702 O O . LEU A 1 85 ? 6.791 -4.816 -2.154 1.00 90.94 85 LEU A O 1
ATOM 706 N N . LYS A 1 86 ? 5.673 -5.437 -3.998 1.00 85.62 86 LYS A N 1
ATOM 707 C CA . LYS A 1 86 ? 6.552 -6.569 -4.304 1.00 85.62 86 LYS A CA 1
ATOM 708 C C . LYS A 1 86 ? 7.889 -6.081 -4.875 1.00 85.62 86 LYS A C 1
ATOM 710 O O . LYS A 1 86 ? 7.922 -5.134 -5.660 1.00 85.62 86 LYS A O 1
ATOM 715 N N . ASP A 1 87 ? 8.977 -6.780 -4.558 1.00 78.81 87 ASP A N 1
ATOM 716 C CA . ASP A 1 87 ? 10.305 -6.468 -5.094 1.00 78.81 87 ASP A CA 1
ATOM 717 C C . ASP A 1 87 ? 10.319 -6.418 -6.622 1.00 78.81 87 ASP A C 1
ATOM 719 O O . ASP A 1 87 ? 9.751 -7.277 -7.305 1.00 78.81 87 ASP A O 1
ATOM 723 N N . ALA A 1 88 ? 10.995 -5.400 -7.161 1.00 81.00 88 ALA A N 1
ATOM 724 C CA . ALA A 1 88 ? 11.067 -5.139 -8.596 1.00 81.00 88 ALA A CA 1
ATOM 725 C C . ALA A 1 88 ? 9.681 -5.065 -9.279 1.00 81.00 88 ALA A C 1
ATOM 727 O O . ALA A 1 88 ? 9.546 -5.360 -10.472 1.00 81.00 88 ALA A O 1
ATOM 728 N N . SER A 1 89 ? 8.648 -4.655 -8.545 1.00 88.00 89 SER A N 1
ATOM 729 C CA . SER A 1 89 ? 7.329 -4.341 -9.084 1.00 88.00 89 SER A CA 1
ATOM 730 C C . SER A 1 89 ? 7.169 -2.836 -9.284 1.00 88.00 89 SER A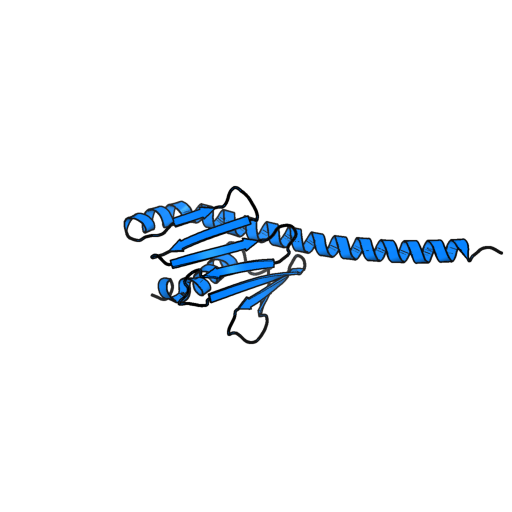 C 1
ATOM 732 O O . SER A 1 89 ? 7.813 -2.030 -8.620 1.00 88.00 89 SER A O 1
ATOM 734 N N . ASN A 1 90 ? 6.300 -2.457 -10.214 1.00 89.88 90 ASN A N 1
ATOM 735 C CA . ASN A 1 90 ? 5.775 -1.099 -10.362 1.00 89.88 90 ASN A CA 1
ATOM 736 C C . ASN A 1 90 ? 4.317 -1.013 -9.873 1.00 89.88 90 ASN A C 1
ATOM 738 O O . ASN A 1 90 ? 3.569 -0.146 -10.318 1.00 89.88 90 ASN A O 1
ATOM 742 N N . VAL A 1 91 ? 3.912 -1.964 -9.027 1.00 89.88 91 VAL A N 1
ATOM 743 C CA . VAL A 1 91 ? 2.534 -2.169 -8.579 1.00 89.88 91 VAL A CA 1
ATOM 744 C C . VAL A 1 91 ? 2.474 -2.130 -7.059 1.00 89.88 91 VAL A C 1
ATOM 746 O O . VAL A 1 91 ? 3.148 -2.933 -6.411 1.00 89.88 91 VAL A O 1
ATOM 749 N N . ILE A 1 92 ? 1.647 -1.236 -6.525 1.00 90.56 92 ILE A N 1
ATOM 750 C CA . ILE A 1 92 ? 1.311 -1.130 -5.104 1.00 90.56 92 ILE A CA 1
ATOM 751 C C . ILE A 1 92 ? -0.079 -1.741 -4.917 1.00 90.56 92 ILE A C 1
ATOM 753 O O . ILE A 1 92 ? -1.048 -1.286 -5.524 1.00 90.56 92 ILE A O 1
ATOM 757 N N . SER A 1 93 ? -0.176 -2.787 -4.104 1.00 91.31 93 SER A N 1
ATOM 758 C CA . SER A 1 93 ? -1.423 -3.489 -3.799 1.00 91.31 93 SER A CA 1
ATOM 759 C C . SER A 1 93 ? -1.916 -3.145 -2.403 1.00 91.31 93 SER A C 1
ATOM 761 O O . SER A 1 93 ? -1.199 -3.323 -1.418 1.00 91.31 93 SER A O 1
ATOM 763 N N . CYS A 1 94 ? -3.161 -2.700 -2.332 1.00 92.00 94 CYS A N 1
ATOM 764 C CA . CYS A 1 94 ? -3.856 -2.299 -1.124 1.00 92.00 94 CYS A CA 1
ATOM 765 C C . CYS A 1 94 ? -5.073 -3.213 -0.953 1.00 92.00 94 CYS A C 1
ATOM 767 O O . CYS A 1 94 ? -5.872 -3.336 -1.875 1.00 92.00 94 CYS A O 1
ATOM 769 N N . GLU A 1 95 ? -5.233 -3.871 0.187 1.00 91.69 95 GLU A N 1
ATOM 770 C CA . GLU A 1 95 ? -6.345 -4.799 0.415 1.00 91.69 95 GLU A CA 1
ATOM 771 C C . GLU A 1 95 ? -6.841 -4.739 1.853 1.00 91.69 95 GLU A C 1
ATOM 773 O O . GLU A 1 95 ? -6.066 -4.566 2.795 1.00 91.69 95 GLU A O 1
ATOM 778 N N . ARG A 1 96 ? -8.145 -4.923 2.022 1.00 91.56 96 ARG A N 1
ATOM 779 C CA . ARG A 1 96 ? -8.774 -5.186 3.306 1.00 91.56 96 ARG A CA 1
ATOM 780 C C . ARG A 1 96 ? -8.722 -6.682 3.591 1.00 91.56 96 ARG A C 1
ATOM 782 O O . ARG A 1 96 ? -8.952 -7.501 2.706 1.00 91.56 96 ARG A O 1
ATOM 789 N N . LEU A 1 97 ? -8.393 -7.042 4.828 1.00 90.81 97 LEU A N 1
ATOM 790 C CA . LEU A 1 97 ? -8.138 -8.431 5.220 1.00 90.81 97 LEU A CA 1
ATOM 791 C C . LEU A 1 97 ? -9.358 -9.116 5.850 1.00 90.81 97 LEU A C 1
ATOM 793 O O . LEU A 1 97 ? -9.284 -10.290 6.221 1.00 90.81 97 LEU A O 1
ATOM 797 N N . GLU A 1 98 ? -10.474 -8.403 6.010 1.00 86.50 98 GLU A N 1
ATOM 798 C CA . GLU A 1 98 ? -11.705 -8.985 6.534 1.00 86.50 98 GLU A CA 1
ATOM 799 C C . GLU A 1 98 ? -12.416 -9.838 5.473 1.00 86.50 98 GLU A C 1
ATOM 801 O O . GLU A 1 98 ? -12.738 -9.340 4.398 1.00 86.50 98 GLU A O 1
ATOM 806 N N . PRO A 1 99 ? -12.788 -11.091 5.787 1.00 72.75 99 PRO A N 1
ATOM 807 C CA . PRO A 1 99 ? -13.437 -11.985 4.825 1.00 72.75 99 PRO A CA 1
ATOM 808 C C . PRO A 1 99 ? -14.853 -11.543 4.421 1.00 72.75 99 PRO A C 1
ATOM 810 O O . PRO A 1 99 ? -15.407 -12.070 3.464 1.00 72.75 99 PRO A O 1
ATOM 813 N N . SER A 1 100 ? -15.467 -10.615 5.161 1.00 75.38 100 SER A N 1
ATOM 814 C CA . SER A 1 100 ? -16.824 -10.123 4.902 1.00 75.38 100 SER A CA 1
ATOM 815 C C . SER A 1 100 ? -16.877 -8.869 4.026 1.00 75.38 100 SER A C 1
ATOM 817 O O . SER A 1 100 ? -17.973 -8.450 3.662 1.00 75.38 100 SER A O 1
ATOM 819 N N . VAL A 1 101 ? -15.735 -8.234 3.740 1.00 72.75 101 VAL A N 1
ATOM 820 C CA . VAL A 1 101 ? -15.662 -6.978 2.983 1.00 72.75 101 VAL A CA 1
ATOM 821 C C . VAL A 1 101 ? -14.553 -7.096 1.943 1.00 72.75 101 VAL A C 1
ATOM 823 O O . VAL A 1 101 ? -13.375 -6.976 2.265 1.00 72.75 101 VAL A O 1
ATOM 826 N N . GLU A 1 102 ? -14.934 -7.307 0.684 1.00 75.38 102 GLU A N 1
ATOM 827 C CA . GLU A 1 102 ? -13.995 -7.275 -0.439 1.00 75.38 102 GLU A CA 1
ATOM 828 C C . GLU A 1 102 ? -13.711 -5.819 -0.825 1.00 75.38 102 GLU A C 1
ATOM 830 O O . GLU A 1 102 ? -14.421 -5.221 -1.632 1.00 75.38 102 GLU A O 1
ATOM 835 N N . ALA A 1 103 ? -12.671 -5.237 -0.227 1.00 84.38 103 ALA A N 1
ATOM 836 C CA . ALA A 1 103 ? -12.136 -3.939 -0.623 1.00 84.38 103 ALA A CA 1
ATOM 837 C C . ALA A 1 103 ? -10.657 -4.098 -0.973 1.00 84.38 103 ALA A C 1
ATOM 839 O O . ALA A 1 103 ? -9.846 -4.480 -0.131 1.00 84.38 103 ALA A O 1
ATOM 840 N N . ALA A 1 104 ? -10.302 -3.822 -2.222 1.00 87.94 104 ALA A N 1
ATOM 841 C CA . ALA A 1 104 ? -8.920 -3.824 -2.673 1.00 87.94 104 ALA A CA 1
ATOM 842 C C . ALA A 1 104 ? -8.711 -2.717 -3.702 1.00 87.94 104 ALA A C 1
ATOM 844 O O . ALA A 1 104 ? -9.630 -2.351 -4.425 1.00 87.94 104 ALA A O 1
ATOM 845 N N . ILE A 1 105 ? -7.501 -2.184 -3.775 1.00 88.56 105 ILE A N 1
ATOM 846 C CA . ILE A 1 105 ? -7.093 -1.210 -4.778 1.00 88.56 105 ILE A CA 1
ATOM 847 C C . ILE A 1 105 ? -5.688 -1.567 -5.223 1.00 88.56 105 ILE A C 1
ATOM 849 O O . ILE A 1 105 ? -4.806 -1.830 -4.411 1.00 88.56 105 ILE A O 1
ATOM 853 N N . THR A 1 106 ? -5.467 -1.578 -6.526 1.00 88.81 106 THR A N 1
ATOM 854 C CA . THR A 1 106 ? -4.143 -1.774 -7.107 1.00 88.81 106 THR A CA 1
ATOM 855 C C . THR A 1 106 ? -3.726 -0.514 -7.833 1.00 88.81 106 THR A C 1
ATOM 857 O O . THR A 1 106 ? -4.446 -0.063 -8.717 1.00 88.81 106 THR A O 1
ATOM 860 N N . TYR A 1 107 ? -2.554 0.017 -7.503 1.00 88.62 107 TYR A N 1
ATOM 861 C CA . TYR A 1 107 ? -1.953 1.145 -8.198 1.00 88.62 107 TYR A CA 1
ATOM 862 C C . TYR A 1 107 ? -0.786 0.682 -9.062 1.00 88.62 107 TYR A C 1
ATOM 864 O O . TYR A 1 107 ? 0.143 0.048 -8.561 1.00 88.62 107 TYR A O 1
ATOM 872 N N . VAL A 1 108 ? -0.809 1.012 -10.350 1.00 88.81 108 VAL A N 1
ATOM 873 C CA . VAL A 1 108 ? 0.239 0.679 -11.319 1.00 88.81 108 VAL A CA 1
ATOM 874 C C . VAL A 1 108 ? 0.903 1.961 -11.801 1.00 88.81 108 VAL A C 1
ATOM 876 O O . VAL A 1 108 ? 0.243 2.856 -12.325 1.00 88.81 108 VAL A O 1
ATOM 879 N N . VAL A 1 109 ? 2.225 2.043 -11.655 1.00 86.50 109 VAL A N 1
ATOM 880 C CA . VAL A 1 109 ? 3.015 3.164 -12.177 1.00 86.50 109 VAL A CA 1
ATOM 881 C C . VAL A 1 109 ? 3.226 2.976 -13.681 1.00 86.50 109 VAL A C 1
ATOM 883 O O . VAL A 1 109 ? 3.940 2.057 -14.114 1.00 86.50 109 VAL A O 1
ATOM 886 N N . GLU A 1 110 ? 2.606 3.844 -14.481 1.00 82.62 110 GLU A N 1
ATOM 887 C CA . GLU A 1 110 ? 2.635 3.782 -15.946 1.00 82.62 110 GLU A CA 1
ATOM 888 C C . GLU A 1 110 ? 3.794 4.578 -16.560 1.00 82.62 110 GLU A C 1
ATOM 890 O O . GLU A 1 110 ? 4.377 4.159 -17.567 1.00 82.62 110 GLU A O 1
ATOM 895 N N . ASP A 1 111 ? 4.234 5.645 -15.903 1.00 76.19 111 ASP A N 1
ATOM 896 C CA . ASP A 1 111 ? 5.495 6.339 -16.154 1.00 76.19 111 ASP A CA 1
ATOM 897 C C . ASP A 1 111 ? 5.991 7.033 -14.873 1.00 76.19 111 ASP A C 1
ATOM 899 O O . ASP A 1 111 ? 5.361 6.927 -13.829 1.00 76.19 111 ASP A O 1
ATOM 903 N N . GLU A 1 112 ? 7.151 7.698 -14.918 1.00 69.00 112 GLU A N 1
ATOM 904 C CA . GLU A 1 112 ? 7.731 8.362 -13.732 1.00 69.00 112 GLU A CA 1
ATOM 905 C C . GLU A 1 112 ? 6.802 9.425 -13.106 1.00 69.00 112 GLU A C 1
ATOM 907 O O . GLU A 1 112 ? 7.012 9.794 -11.955 1.00 69.00 112 GLU A O 1
ATOM 912 N N . ASN A 1 113 ? 5.782 9.878 -13.841 1.00 70.00 113 ASN A N 1
ATOM 913 C CA . ASN A 1 113 ? 4.826 10.917 -13.472 1.00 70.00 113 ASN A CA 1
ATOM 914 C C . ASN A 1 113 ? 3.351 10.479 -13.628 1.00 70.00 113 ASN A C 1
ATOM 916 O O . ASN A 1 113 ? 2.467 11.323 -13.485 1.00 70.00 113 ASN A O 1
ATOM 920 N N . SER A 1 114 ? 3.046 9.206 -13.910 1.00 77.12 114 SER A N 1
ATOM 921 C CA . SER A 1 114 ? 1.662 8.707 -13.938 1.00 77.12 114 SER A CA 1
ATOM 922 C C . SER A 1 114 ? 1.431 7.421 -13.140 1.00 77.12 114 SER A C 1
ATOM 924 O O . SER A 1 114 ? 2.257 6.502 -13.100 1.00 77.12 114 SER A O 1
ATOM 926 N N . LEU A 1 115 ? 0.258 7.362 -12.510 1.00 80.31 115 LEU A N 1
ATOM 927 C CA . LEU A 1 115 ? -0.251 6.231 -11.746 1.00 80.31 115 LEU A CA 1
ATOM 928 C C . LEU A 1 115 ? -1.650 5.884 -12.273 1.00 80.31 115 LEU A C 1
ATOM 930 O O . LEU A 1 115 ? -2.417 6.766 -12.649 1.00 80.31 115 LEU A O 1
ATOM 934 N N . SER A 1 116 ? -2.007 4.607 -12.288 1.00 83.06 116 SER A N 1
ATOM 935 C CA . SER A 1 116 ? -3.371 4.151 -12.577 1.00 83.06 116 SER A CA 1
ATOM 936 C C . SER A 1 116 ? -3.877 3.287 -11.432 1.00 83.06 116 SER A C 1
ATOM 938 O O . SER A 1 116 ? -3.112 2.492 -10.890 1.00 83.06 116 SER A O 1
ATOM 940 N N . SER A 1 117 ? -5.135 3.456 -11.031 1.00 81.56 117 SER A N 1
ATOM 941 C CA . SER A 1 117 ? -5.759 2.698 -9.946 1.00 81.56 117 SER A CA 1
ATOM 942 C C . SER A 1 117 ? -6.830 1.739 -10.465 1.00 81.56 117 SER A C 1
ATOM 944 O O . SER A 1 117 ? -7.549 2.028 -11.422 1.00 81.56 117 SER A O 1
ATOM 946 N N . HIS A 1 118 ? -6.938 0.581 -9.819 1.00 81.00 118 HIS A N 1
ATOM 947 C CA . HIS A 1 118 ? -7.914 -0.460 -10.121 1.00 81.00 118 HIS A CA 1
ATOM 948 C C . HIS A 1 118 ? -8.564 -0.967 -8.835 1.00 81.00 118 HIS A C 1
ATOM 950 O O . HIS A 1 118 ? -7.874 -1.556 -8.003 1.00 81.00 118 HIS A O 1
ATOM 956 N N . SER A 1 119 ? -9.883 -0.821 -8.718 1.00 77.38 119 SER A N 1
ATOM 957 C CA . SER A 1 119 ? -10.667 -1.333 -7.587 1.00 77.38 119 SER A CA 1
ATOM 958 C C . SER A 1 119 ? -11.671 -2.394 -8.064 1.00 77.38 119 SER A C 1
ATOM 960 O O . SER A 1 119 ? -12.337 -2.176 -9.083 1.00 77.38 119 SER A O 1
ATOM 962 N N . PRO A 1 120 ? -11.830 -3.539 -7.371 1.00 67.00 120 PRO A N 1
ATOM 963 C CA . PRO A 1 120 ? -12.896 -4.494 -7.648 1.00 67.00 120 PRO A CA 1
ATOM 964 C C . PRO A 1 120 ? -14.262 -3.808 -7.548 1.00 67.00 120 PRO A C 1
ATOM 966 O O . PRO A 1 120 ? -14.527 -3.065 -6.609 1.00 67.00 120 PRO A O 1
ATOM 969 N N . GLY A 1 121 ? -15.130 -4.039 -8.533 1.00 62.81 121 GLY A N 1
ATOM 970 C CA . GLY A 1 121 ? -16.477 -3.456 -8.564 1.00 62.81 121 GLY A CA 1
ATOM 971 C C . GLY A 1 121 ? -16.593 -2.093 -9.255 1.00 62.81 121 GLY A C 1
ATOM 972 O O . GLY A 1 121 ? -17.715 -1.686 -9.555 1.00 62.81 121 GLY A O 1
ATOM 973 N N . TYR A 1 122 ? -15.482 -1.433 -9.606 1.00 58.06 122 TYR A N 1
ATOM 974 C CA . TYR A 1 122 ? -15.497 -0.206 -10.410 1.00 58.06 122 TYR A CA 1
ATOM 975 C C . TYR A 1 122 ? -15.048 -0.477 -11.855 1.00 58.06 122 TYR A C 1
ATOM 977 O O . TYR A 1 122 ? -13.968 -1.030 -12.084 1.00 58.06 122 TYR A O 1
ATOM 985 N N . PRO A 1 123 ? -15.858 -0.114 -12.866 1.00 44.28 123 PRO A N 1
ATOM 986 C CA . PRO A 1 123 ? -15.510 -0.357 -14.253 1.00 44.28 123 PRO A CA 1
ATOM 987 C C . PRO A 1 123 ? -14.556 0.737 -14.746 1.00 44.28 123 PRO A C 1
ATOM 989 O O . PRO A 1 123 ? -14.992 1.838 -15.071 1.00 44.28 123 PRO A O 1
ATOM 992 N N . SER A 1 124 ? -13.276 0.376 -14.860 1.00 55.22 124 SER A N 1
ATOM 993 C CA . SER A 1 124 ? -12.167 1.031 -15.591 1.00 55.22 124 SER A CA 1
ATOM 994 C C . SER A 1 124 ? -11.028 1.517 -14.688 1.00 55.22 124 SER A C 1
ATOM 996 O O . SER A 1 124 ? -11.303 2.057 -13.617 1.00 55.22 124 SER A O 1
ATOM 998 N N . PRO A 1 125 ? -9.757 1.364 -15.124 1.00 61.47 125 PRO A N 1
ATOM 999 C CA . PRO A 1 125 ? -8.635 2.052 -14.497 1.00 61.47 125 PRO A CA 1
ATOM 1000 C C . PRO A 1 125 ? -8.918 3.549 -14.400 1.00 61.47 125 PRO A C 1
ATOM 1002 O O . PRO A 1 125 ? -9.236 4.178 -15.411 1.00 61.47 125 PRO A O 1
ATOM 1005 N N . GLN A 1 126 ? -8.796 4.114 -13.204 1.00 65.25 126 GLN A N 1
ATOM 1006 C CA . GLN A 1 126 ? -8.781 5.562 -13.040 1.00 65.25 126 GLN A CA 1
ATOM 1007 C C . GLN A 1 126 ? -7.331 6.031 -13.134 1.00 65.25 126 GLN A C 1
ATOM 1009 O O . GLN A 1 126 ? -6.465 5.555 -12.403 1.00 65.25 126 GLN A O 1
ATOM 1014 N N . GLU A 1 127 ? -7.043 6.939 -14.065 1.00 63.41 127 GLU A N 1
ATOM 1015 C CA . GLU A 1 127 ? -5.747 7.616 -14.086 1.00 63.41 127 GLU A CA 1
ATOM 1016 C C . GLU A 1 127 ? -5.667 8.559 -12.883 1.00 63.41 127 GLU A C 1
ATOM 1018 O O . GLU A 1 127 ? -6.516 9.432 -12.698 1.00 63.41 127 GLU A O 1
ATOM 1023 N N . VAL A 1 128 ? -4.638 8.365 -12.063 1.00 65.06 128 VAL A N 1
ATOM 1024 C CA . VAL A 1 128 ? -4.318 9.187 -10.899 1.00 65.06 128 VAL A CA 1
ATOM 1025 C C . VAL A 1 128 ? -3.066 10.003 -11.257 1.00 65.06 128 VAL A C 1
ATOM 1027 O O . VAL A 1 128 ? -1.969 9.443 -11.338 1.00 65.06 128 VAL A O 1
ATOM 1030 N N . PRO A 1 129 ? -3.195 11.314 -11.530 1.00 56.47 129 PRO A N 1
ATOM 1031 C CA . PRO A 1 129 ? -2.051 12.152 -11.893 1.00 56.47 129 PRO A CA 1
ATOM 1032 C C . PRO A 1 129 ? -1.090 12.313 -10.702 1.00 56.47 129 PRO A C 1
ATOM 1034 O O . PRO A 1 129 ? -1.478 12.882 -9.677 1.00 56.47 129 PRO A O 1
ATOM 1037 N N . LEU A 1 130 ? 0.162 11.841 -10.822 1.00 59.19 130 LEU A N 1
ATOM 1038 C CA . LEU A 1 130 ? 1.155 11.893 -9.728 1.00 59.19 130 LEU A CA 1
ATOM 1039 C C . LEU A 1 130 ? 1.543 13.325 -9.344 1.00 59.19 130 LEU A C 1
ATOM 1041 O O . LEU A 1 130 ? 1.902 13.591 -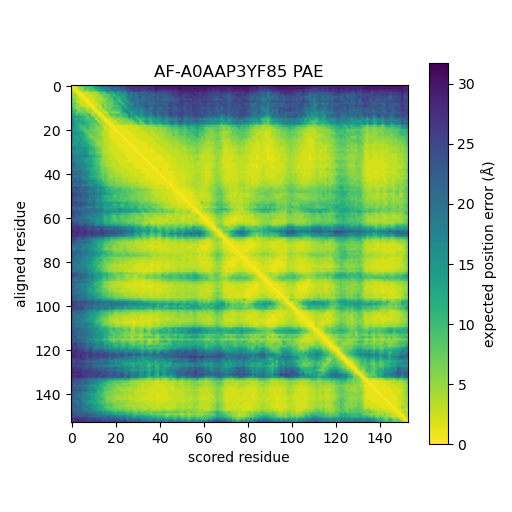8.201 1.00 59.19 130 LEU A O 1
ATOM 1045 N N . ASP A 1 131 ? 1.424 14.260 -10.280 1.00 51.06 131 ASP A N 1
ATOM 1046 C CA . ASP A 1 131 ? 1.643 15.695 -10.119 1.00 51.06 131 ASP A CA 1
ATOM 1047 C C . ASP A 1 131 ? 0.617 16.379 -9.192 1.00 51.06 131 ASP A C 1
ATOM 1049 O O . ASP A 1 131 ? 0.836 17.517 -8.774 1.00 51.06 131 ASP A O 1
ATOM 1053 N N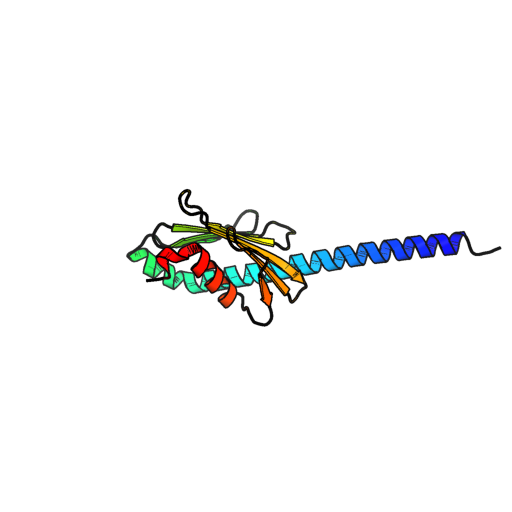 . LYS A 1 132 ? -0.471 15.685 -8.817 1.00 50.97 132 LYS A N 1
ATOM 1054 C CA . LYS A 1 132 ? -1.479 16.159 -7.848 1.00 50.97 132 LYS A CA 1
ATOM 1055 C C . LYS A 1 132 ? -1.682 15.251 -6.633 1.00 50.97 132 LYS A C 1
ATOM 1057 O O . LYS A 1 132 ? -2.458 15.611 -5.752 1.00 50.97 132 LYS A O 1
ATOM 1062 N N . THR A 1 133 ? -0.992 14.119 -6.549 1.00 60.31 133 THR A N 1
ATOM 1063 C CA . THR A 1 133 ? -1.083 13.200 -5.408 1.00 60.31 133 THR A CA 1
ATOM 1064 C C . THR A 1 133 ? 0.262 13.104 -4.706 1.00 60.31 133 THR A C 1
ATOM 1066 O O . THR A 1 133 ? 1.108 12.286 -5.068 1.00 60.31 133 THR A O 1
ATOM 1069 N N . SER A 1 134 ? 0.452 13.937 -3.680 1.00 76.25 134 SER A N 1
ATOM 1070 C CA . SER A 1 134 ? 1.475 13.681 -2.666 1.00 76.25 134 SER A CA 1
ATOM 1071 C C . SER A 1 134 ? 1.270 12.276 -2.071 1.00 76.25 134 SER A C 1
ATOM 1073 O O . SER A 1 134 ? 0.140 11.773 -2.074 1.00 76.25 134 SER A O 1
ATOM 1075 N N . PRO A 1 135 ? 2.322 11.624 -1.540 1.00 81.00 135 PRO A N 1
ATOM 1076 C CA . PRO A 1 135 ? 2.167 10.358 -0.821 1.00 81.00 135 PRO A CA 1
ATOM 1077 C C . PRO A 1 135 ? 1.091 10.424 0.274 1.00 81.00 135 PRO A C 1
ATOM 1079 O O . PRO A 1 135 ? 0.357 9.461 0.465 1.00 81.00 135 PRO A O 1
ATOM 1082 N N . GLU A 1 136 ? 0.938 11.590 0.906 1.00 83.25 136 GLU A N 1
ATOM 1083 C CA . GLU A 1 136 ? -0.155 11.936 1.819 1.00 83.25 136 GLU A CA 1
ATOM 1084 C C . GLU A 1 136 ? -1.546 11.774 1.194 1.00 83.25 136 GLU A C 1
ATOM 1086 O O . GLU A 1 136 ? -2.376 11.038 1.715 1.00 83.25 136 GLU A O 1
ATOM 1091 N N . ALA A 1 137 ? -1.805 12.438 0.062 1.00 82.62 137 ALA A N 1
ATOM 1092 C CA . ALA A 1 137 ? -3.107 12.404 -0.600 1.00 82.62 137 ALA A CA 1
ATOM 1093 C C . ALA A 1 137 ? -3.451 10.993 -1.094 1.00 82.62 137 ALA A C 1
ATOM 1095 O O . ALA A 1 137 ? -4.607 10.571 -1.051 1.00 82.62 137 ALA A O 1
ATOM 1096 N N . LEU A 1 138 ? -2.436 10.249 -1.545 1.00 86.12 138 LEU A N 1
ATOM 1097 C CA . LEU A 1 138 ? -2.594 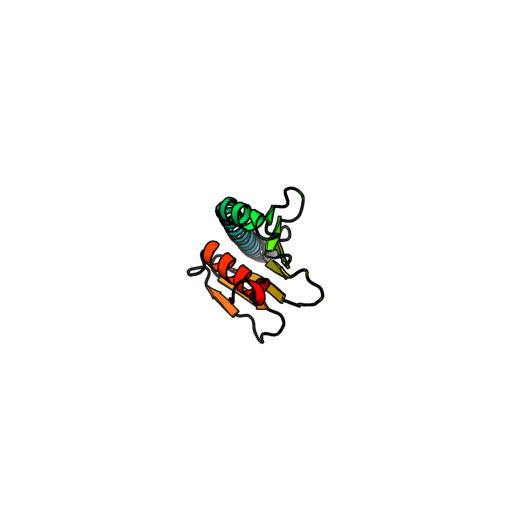8.849 -1.919 1.00 86.12 138 LEU A CA 1
ATOM 1098 C C . LEU A 1 138 ? -2.924 7.979 -0.698 1.00 86.12 138 LEU A C 1
ATOM 1100 O O . LEU A 1 138 ? -3.830 7.152 -0.776 1.00 86.12 138 LEU A O 1
ATOM 1104 N N . LEU A 1 139 ? -2.227 8.175 0.425 1.00 88.50 139 LEU A N 1
ATOM 1105 C CA . LEU A 1 139 ? -2.507 7.472 1.674 1.00 88.50 139 LEU A CA 1
ATOM 1106 C C . LEU A 1 139 ? -3.925 7.774 2.181 1.00 88.50 139 LEU A C 1
ATOM 1108 O O . LEU A 1 139 ? -4.656 6.839 2.489 1.00 88.50 139 LEU A O 1
ATOM 1112 N N . ASP A 1 140 ? -4.341 9.041 2.207 1.00 87.38 140 ASP A N 1
ATOM 1113 C CA . ASP A 1 140 ? -5.699 9.449 2.595 1.00 87.38 140 ASP A CA 1
ATOM 1114 C C . ASP A 1 140 ? -6.764 8.758 1.730 1.00 87.38 140 ASP A C 1
ATOM 1116 O O . ASP A 1 140 ? -7.722 8.185 2.254 1.00 87.38 140 ASP A O 1
ATOM 1120 N N . HIS A 1 141 ? -6.565 8.725 0.408 1.00 86.75 141 HIS A N 1
ATOM 1121 C CA . HIS A 1 141 ? -7.466 8.011 -0.493 1.00 86.75 141 HIS A CA 1
ATOM 1122 C C . HIS A 1 141 ? -7.507 6.503 -0.200 1.00 86.75 141 HIS A C 1
ATOM 1124 O O . HIS A 1 141 ? -8.594 5.935 -0.090 1.00 86.75 141 HIS A O 1
ATOM 1130 N N . ILE A 1 142 ? -6.349 5.857 -0.012 1.00 89.25 142 ILE A N 1
ATOM 1131 C CA . ILE A 1 142 ? -6.273 4.431 0.345 1.00 89.25 142 ILE A CA 1
ATOM 1132 C C . ILE A 1 142 ? -7.035 4.157 1.643 1.00 89.25 142 ILE A C 1
ATOM 1134 O O . ILE A 1 142 ? -7.817 3.209 1.705 1.00 89.25 142 ILE A O 1
ATOM 1138 N N . LEU A 1 143 ? -6.823 4.973 2.676 1.00 88.75 143 LEU A N 1
ATOM 1139 C CA . LEU A 1 143 ? -7.470 4.787 3.970 1.00 88.75 143 LEU A CA 1
ATOM 1140 C C . LEU A 1 143 ? -8.988 4.960 3.867 1.00 88.75 143 LEU A C 1
ATOM 1142 O O . LEU A 1 143 ? -9.720 4.127 4.396 1.00 88.75 143 LEU A O 1
ATOM 1146 N N . LYS A 1 144 ? -9.474 5.971 3.141 1.00 87.31 144 LYS A N 1
ATOM 1147 C CA . LYS A 1 144 ? -10.916 6.182 2.920 1.00 87.31 144 LYS A CA 1
ATOM 1148 C C . LYS A 1 144 ? -11.579 5.013 2.213 1.00 87.31 144 LYS A C 1
ATOM 1150 O O . LYS A 1 144 ? -12.663 4.599 2.602 1.00 87.31 144 LYS A O 1
ATOM 1155 N N . GLU A 1 145 ? -10.929 4.464 1.196 1.00 86.25 145 GLU A N 1
ATOM 1156 C CA . GLU A 1 145 ? -11.497 3.354 0.439 1.00 86.25 145 GLU A CA 1
ATOM 1157 C C . GLU A 1 145 ? -11.450 2.034 1.216 1.00 86.25 145 GLU A C 1
ATOM 1159 O O . GLU A 1 145 ? -12.432 1.295 1.250 1.00 86.25 145 GLU A O 1
ATOM 1164 N N . LEU A 1 146 ? -10.330 1.723 1.877 1.00 88.25 146 LEU A N 1
ATOM 1165 C CA . LEU A 1 146 ? -10.205 0.472 2.631 1.00 88.25 146 LEU A CA 1
ATOM 1166 C C . LEU A 1 146 ? -11.021 0.497 3.928 1.00 88.25 146 LEU A C 1
ATOM 1168 O O . LEU A 1 146 ? -11.582 -0.527 4.319 1.00 88.25 146 LEU A O 1
ATOM 1172 N N . PHE A 1 147 ? -11.130 1.656 4.574 1.00 88.75 147 PHE A N 1
ATOM 1173 C CA . PHE A 1 147 ? -11.823 1.852 5.847 1.00 88.75 147 PHE A CA 1
ATOM 1174 C C . PHE A 1 147 ? -13.069 2.733 5.695 1.00 88.75 147 PHE A C 1
ATOM 1176 O O . PHE A 1 147 ? -13.379 3.534 6.579 1.00 88.75 147 PHE A O 1
ATOM 1183 N N . PHE A 1 148 ? -13.797 2.608 4.583 1.00 85.25 148 PHE A N 1
ATOM 1184 C CA . PHE A 1 148 ? -14.974 3.436 4.283 1.00 85.25 148 PHE A CA 1
ATOM 1185 C C . PHE A 1 148 ? -16.033 3.422 5.400 1.00 85.25 148 PHE A C 1
ATOM 1187 O O . PHE A 1 148 ? -16.695 4.422 5.645 1.00 85.25 148 PHE A O 1
ATOM 1194 N N . ASP A 1 149 ? -16.185 2.313 6.121 1.00 84.12 149 ASP A N 1
ATOM 1195 C CA . ASP A 1 149 ? -17.134 2.137 7.227 1.00 84.12 149 ASP A CA 1
ATOM 1196 C C . ASP A 1 149 ? -16.671 2.763 8.553 1.00 84.12 149 ASP A C 1
ATOM 1198 O O . ASP A 1 149 ? -17.495 3.012 9.437 1.00 84.12 149 ASP A O 1
ATOM 1202 N N . VAL A 1 150 ? -15.370 3.025 8.688 1.00 82.12 150 VAL A N 1
ATOM 1203 C CA . VAL A 1 150 ? -14.758 3.678 9.855 1.00 82.12 150 VAL A CA 1
ATOM 1204 C C . VAL A 1 150 ? -14.641 5.186 9.622 1.00 82.12 150 VAL A C 1
ATOM 1206 O O . VAL A 1 150 ? -14.939 5.978 10.508 1.00 82.12 150 VAL A O 1
ATOM 1209 N N . THR A 1 151 ? -14.265 5.587 8.407 1.00 73.62 151 THR A N 1
ATOM 1210 C CA . THR A 1 151 ? -13.954 6.980 8.042 1.00 73.62 151 THR A CA 1
ATOM 1211 C C . THR A 1 151 ? -15.164 7.807 7.593 1.00 73.62 151 THR A C 1
ATOM 1213 O O . THR A 1 151 ? -15.063 9.028 7.535 1.00 73.62 151 THR A O 1
ATOM 1216 N N . SER A 1 152 ? -16.315 7.186 7.300 1.00 63.62 152 SER A N 1
ATOM 1217 C CA . SER A 1 152 ? -17.527 7.891 6.828 1.00 63.62 152 SER A CA 1
ATOM 1218 C C . SER A 1 152 ? -18.486 8.350 7.941 1.00 63.62 152 SER A C 1
ATOM 1220 O O . SER A 1 152 ? -19.660 8.602 7.655 1.00 63.62 152 SER A O 1
ATOM 1222 N N . LYS A 1 153 ? -18.043 8.408 9.202 1.00 52.66 153 LYS A N 1
ATOM 1223 C CA . LYS A 1 153 ? -18.880 8.813 10.346 1.00 52.66 153 LYS A CA 1
ATOM 1224 C C . LYS A 1 153 ? -18.710 10.275 10.731 1.00 52.66 153 LYS A C 1
ATOM 1226 O O . LYS A 1 153 ? -17.564 10.764 10.702 1.00 52.66 153 LYS A O 1
#